Protein AF-A0A975KNN6-F1 (afdb_monomer)

Structure (mmCIF, N/CA/C/O backbone):
data_AF-A0A975KNN6-F1
#
_entry.id   AF-A0A975KNN6-F1
#
loop_
_atom_site.group_PDB
_atom_site.id
_atom_site.type_symbol
_atom_site.label_atom_id
_atom_site.label_alt_id
_atom_site.label_comp_id
_atom_site.label_asym_id
_atom_site.label_entity_id
_atom_site.label_seq_id
_atom_site.pdbx_PDB_ins_code
_atom_site.Cartn_x
_atom_site.Cartn_y
_atom_site.Cartn_z
_atom_site.occupancy
_atom_site.B_iso_or_equiv
_atom_site.auth_seq_id
_atom_site.auth_comp_id
_atom_site.auth_asym_id
_atom_site.auth_atom_id
_atom_site.pdbx_PDB_model_num
ATOM 1 N N . MET A 1 1 ? 17.067 -16.228 -7.429 1.00 57.97 1 MET A N 1
ATOM 2 C CA . MET A 1 1 ? 15.905 -15.475 -7.950 1.00 57.97 1 MET A CA 1
ATOM 3 C C . MET A 1 1 ? 16.449 -14.203 -8.574 1.00 57.97 1 MET A C 1
ATOM 5 O O . MET A 1 1 ? 17.224 -13.544 -7.900 1.00 57.97 1 MET A O 1
ATOM 9 N N . ASP A 1 2 ? 16.137 -13.901 -9.837 1.00 82.12 2 ASP A N 1
ATOM 10 C CA . ASP A 1 2 ? 16.661 -12.698 -10.505 1.00 82.12 2 ASP A CA 1
ATOM 11 C C . ASP A 1 2 ? 16.315 -11.426 -9.723 1.00 82.12 2 ASP A C 1
ATOM 13 O O . ASP A 1 2 ? 15.159 -11.240 -9.329 1.00 82.12 2 ASP A O 1
ATOM 17 N N . ASN A 1 3 ? 17.289 -10.526 -9.554 1.00 79.06 3 ASN A N 1
ATOM 18 C CA . ASN A 1 3 ? 17.106 -9.248 -8.852 1.00 79.06 3 ASN A CA 1
ATOM 19 C C . ASN A 1 3 ? 15.925 -8.438 -9.416 1.00 79.06 3 ASN A C 1
ATOM 21 O O . ASN A 1 3 ? 15.186 -7.808 -8.664 1.00 79.06 3 ASN A O 1
ATOM 25 N N . HIS A 1 4 ? 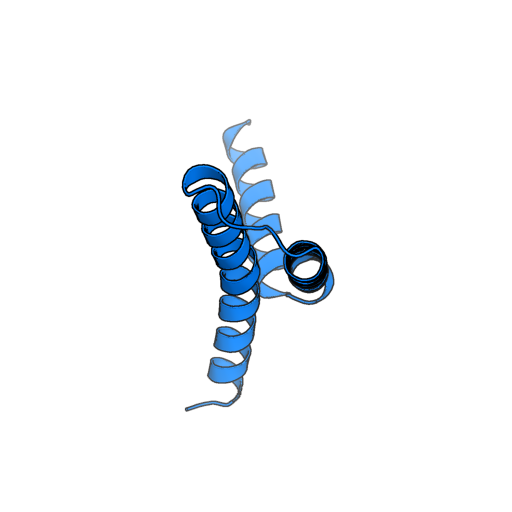15.684 -8.522 -10.727 1.00 79.00 4 HIS A N 1
ATOM 26 C CA . HIS A 1 4 ? 14.547 -7.873 -11.384 1.00 79.00 4 HIS A CA 1
ATOM 27 C C . HIS A 1 4 ? 13.187 -8.386 -10.896 1.00 79.00 4 HIS A C 1
ATOM 29 O O . HIS A 1 4 ? 12.269 -7.595 -10.685 1.00 79.00 4 HIS A O 1
ATOM 35 N N . LYS A 1 5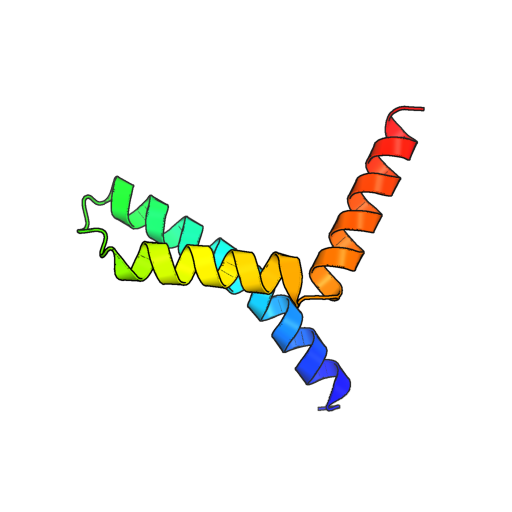 ? 13.054 -9.699 -10.664 1.00 81.62 5 LYS A N 1
ATOM 36 C CA . LYS A 1 5 ? 11.815 -10.286 -10.131 1.00 81.62 5 LYS A CA 1
ATOM 37 C C . LYS A 1 5 ? 11.581 -9.836 -8.692 1.00 81.62 5 LYS A C 1
ATOM 39 O O . LYS A 1 5 ? 10.452 -9.534 -8.325 1.00 81.62 5 LYS A O 1
ATOM 44 N N . LEU A 1 6 ? 12.644 -9.731 -7.897 1.00 83.50 6 LEU A N 1
ATOM 45 C CA . LEU A 1 6 ? 12.571 -9.292 -6.503 1.00 83.50 6 LEU A CA 1
ATOM 46 C C . LEU A 1 6 ? 12.077 -7.837 -6.394 1.00 83.50 6 LEU A C 1
ATOM 48 O O . LEU A 1 6 ? 11.152 -7.561 -5.634 1.00 83.50 6 LEU A O 1
ATOM 52 N N . ILE A 1 7 ? 12.605 -6.932 -7.224 1.00 83.31 7 ILE A N 1
ATOM 53 C CA . ILE A 1 7 ? 12.152 -5.530 -7.295 1.00 83.31 7 ILE A CA 1
ATOM 54 C C . ILE A 1 7 ? 10.677 -5.440 -7.708 1.00 83.31 7 ILE A C 1
ATOM 56 O O . ILE A 1 7 ? 9.906 -4.679 -7.123 1.00 83.31 7 ILE A O 1
ATOM 60 N N . PHE A 1 8 ? 10.251 -6.258 -8.671 1.00 83.38 8 PHE A N 1
ATOM 61 C CA . PHE A 1 8 ? 8.848 -6.321 -9.073 1.00 83.38 8 PHE A CA 1
ATOM 62 C C . PHE A 1 8 ? 7.928 -6.759 -7.920 1.00 83.38 8 PHE A C 1
ATOM 64 O O . PHE A 1 8 ? 6.891 -6.134 -7.689 1.00 83.38 8 PHE A O 1
ATOM 71 N N . TYR A 1 9 ? 8.329 -7.768 -7.138 1.00 83.75 9 TYR A N 1
ATOM 72 C CA . TYR A 1 9 ? 7.581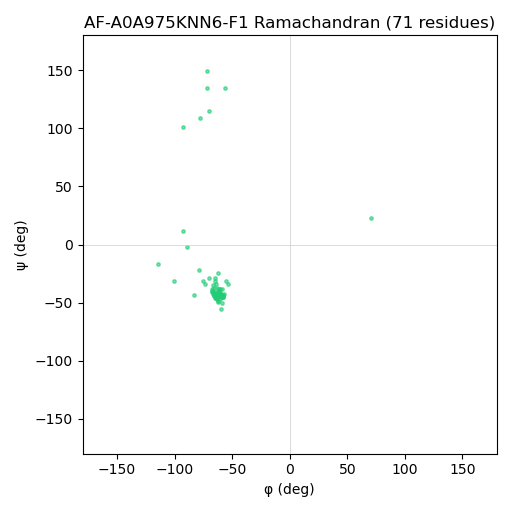 -8.175 -5.944 1.00 83.75 9 TYR A CA 1
ATOM 73 C C . TYR A 1 9 ? 7.531 -7.079 -4.875 1.00 83.75 9 TYR A C 1
ATOM 75 O O . TYR A 1 9 ? 6.484 -6.898 -4.259 1.00 83.75 9 TYR A O 1
ATOM 83 N N . ILE A 1 10 ? 8.604 -6.303 -4.686 1.00 86.06 10 ILE A N 1
ATOM 84 C CA . ILE A 1 10 ? 8.605 -5.152 -3.765 1.00 86.06 10 ILE A CA 1
ATOM 85 C C . ILE A 1 10 ? 7.563 -4.114 -4.198 1.00 86.06 10 ILE A C 1
ATOM 87 O O . ILE A 1 10 ? 6.822 -3.601 -3.361 1.00 86.06 10 ILE A O 1
ATOM 91 N N . HIS A 1 11 ? 7.445 -3.842 -5.498 1.00 84.88 11 HIS A N 1
ATOM 92 C CA . HIS A 1 11 ? 6.411 -2.946 -6.008 1.00 84.88 11 HIS A CA 1
ATOM 93 C C . HIS A 1 11 ? 4.995 -3.493 -5.782 1.00 84.88 11 HIS A C 1
ATOM 95 O O . HIS A 1 11 ? 4.121 -2.739 -5.360 1.00 84.88 11 HIS A O 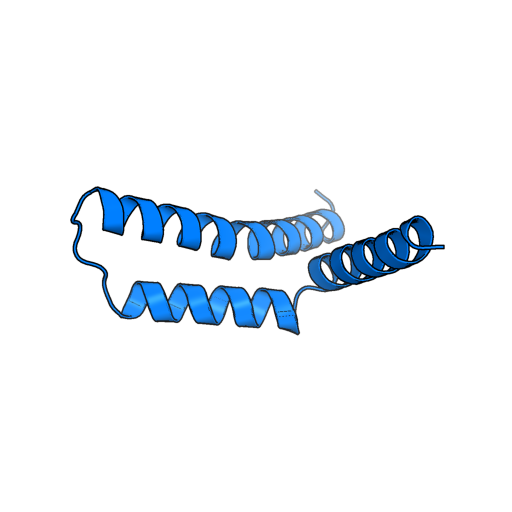1
ATOM 101 N N . ILE A 1 12 ? 4.753 -4.790 -5.985 1.00 85.69 12 ILE A N 1
ATOM 102 C CA . ILE A 1 12 ? 3.453 -5.405 -5.660 1.00 85.69 12 ILE A CA 1
ATOM 103 C C . ILE A 1 12 ? 3.137 -5.279 -4.166 1.00 85.69 12 ILE A C 1
ATOM 105 O O . ILE A 1 12 ? 2.036 -4.875 -3.792 1.00 85.69 12 ILE A O 1
ATOM 109 N N . LEU A 1 13 ? 4.108 -5.595 -3.306 1.00 86.31 13 LEU A N 1
ATOM 110 C CA . LEU A 1 13 ? 3.960 -5.491 -1.856 1.00 86.31 13 LEU A CA 1
ATOM 111 C C . LEU A 1 13 ? 3.689 -4.047 -1.428 1.00 86.31 13 LEU A C 1
ATOM 113 O O . LEU A 1 13 ? 2.831 -3.822 -0.581 1.00 86.31 13 LEU A O 1
ATOM 117 N N . GLY A 1 14 ? 4.334 -3.071 -2.068 1.00 84.25 14 GLY A N 1
ATOM 118 C CA . GLY A 1 14 ? 4.082 -1.649 -1.844 1.00 84.25 14 GLY A CA 1
ATOM 119 C C . GLY A 1 14 ? 2.661 -1.196 -2.204 1.00 84.25 14 GLY A C 1
ATOM 120 O O . GLY A 1 14 ? 2.193 -0.214 -1.641 1.00 84.25 14 GLY A O 1
ATOM 121 N N . ILE A 1 15 ? 1.960 -1.903 -3.098 1.00 87.56 15 ILE A N 1
ATOM 122 C CA . ILE A 1 15 ? 0.530 -1.674 -3.387 1.00 87.56 15 ILE A CA 1
ATOM 123 C C . ILE A 1 15 ? -0.342 -2.404 -2.360 1.00 87.56 15 ILE A C 1
ATOM 125 O O . ILE A 1 15 ? -1.310 -1.851 -1.847 1.00 87.56 15 ILE A O 1
ATOM 129 N N . CYS A 1 16 ? 0.006 -3.649 -2.036 1.00 88.31 16 CYS A N 1
ATOM 130 C CA . CYS A 1 16 ? -0.773 -4.484 -1.124 1.00 88.31 16 CYS A CA 1
ATOM 1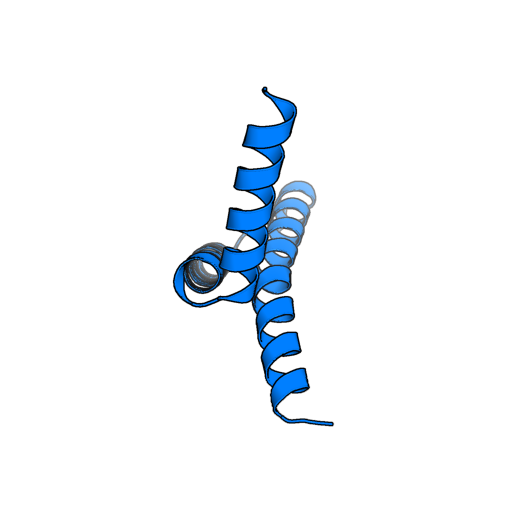31 C C . CYS A 1 16 ? -0.766 -3.949 0.319 1.00 88.31 16 CYS A C 1
ATOM 133 O O . CYS A 1 16 ? -1.769 -4.030 1.027 1.00 88.31 16 CYS A O 1
ATOM 135 N N . PHE A 1 17 ? 0.351 -3.368 0.751 1.00 87.75 17 PHE A N 1
ATOM 136 C CA . PHE A 1 17 ? 0.544 -2.863 2.106 1.00 87.75 17 PHE A CA 1
ATOM 137 C C . PHE A 1 17 ? -0.470 -1.774 2.522 1.00 87.75 17 PHE A C 1
ATOM 139 O O . PHE A 1 17 ? -1.172 -1.989 3.513 1.00 87.75 17 PHE A O 1
ATOM 146 N N . PRO A 1 18 ? -0.639 -0.650 1.791 1.00 88.50 18 PRO A N 1
ATOM 147 C CA . PRO A 1 18 ? -1.636 0.368 2.139 1.00 88.50 18 PRO A CA 1
ATOM 148 C C . PRO A 1 18 ? -3.081 -0.151 2.056 1.00 88.50 18 PRO A C 1
ATOM 150 O O . PRO A 1 18 ? -3.910 0.219 2.888 1.00 88.50 18 PRO A O 1
ATOM 153 N N . ILE A 1 19 ? -3.382 -1.051 1.113 1.00 89.25 19 ILE A N 1
ATOM 154 C CA . ILE A 1 19 ? -4.704 -1.693 0.999 1.00 89.25 19 ILE A CA 1
ATOM 155 C C . ILE A 1 19 ? -4.993 -2.544 2.242 1.00 89.25 19 ILE A C 1
ATOM 157 O O . ILE A 1 19 ? -6.061 -2.435 2.842 1.00 89.25 19 ILE A O 1
ATOM 161 N N . THR A 1 20 ? -4.021 -3.349 2.670 1.00 91.06 20 THR A N 1
ATOM 162 C CA . THR A 1 20 ? -4.145 -4.201 3.860 1.00 91.06 20 THR A CA 1
ATOM 163 C C . THR A 1 20 ? -4.299 -3.359 5.123 1.00 91.06 20 THR A C 1
ATOM 165 O O . THR A 1 20 ? -5.178 -3.633 5.934 1.00 91.06 20 THR A O 1
ATOM 168 N N . LEU A 1 21 ? -3.509 -2.289 5.268 1.00 88.69 21 LEU A N 1
ATOM 169 C CA . LEU A 1 21 ? -3.646 -1.342 6.381 1.00 88.69 21 LEU A CA 1
ATOM 170 C C . LEU A 1 21 ? -5.032 -0.701 6.431 1.00 88.69 21 LEU A C 1
ATOM 172 O O . LEU A 1 21 ? -5.584 -0.527 7.511 1.00 88.69 21 LEU A O 1
ATOM 176 N N . THR A 1 22 ? -5.606 -0.393 5.269 1.00 90.00 22 THR A N 1
ATOM 177 C CA . THR A 1 22 ? -6.964 0.151 5.176 1.00 90.00 22 THR A CA 1
ATOM 178 C C . THR A 1 22 ? -7.990 -0.860 5.686 1.00 90.00 22 THR A C 1
ATOM 180 O O . THR A 1 22 ? -8.892 -0.503 6.436 1.00 90.00 22 THR A O 1
ATOM 183 N N . TYR A 1 23 ? -7.838 -2.135 5.323 1.00 88.38 23 TYR A N 1
ATOM 184 C CA . TYR A 1 23 ? -8.708 -3.199 5.818 1.00 88.38 23 TYR A CA 1
ATOM 185 C C . TYR A 1 23 ? -8.599 -3.370 7.337 1.00 88.38 23 TYR A C 1
ATOM 187 O O . TYR A 1 23 ? -9.619 -3.402 8.020 1.00 88.38 23 TYR A O 1
ATOM 195 N N . VAL A 1 24 ? -7.373 -3.419 7.868 1.00 89.12 24 VAL A N 1
ATOM 196 C CA . VAL A 1 24 ? -7.128 -3.504 9.317 1.00 89.12 24 VAL A CA 1
ATOM 197 C C . VAL A 1 24 ? -7.752 -2.310 10.036 1.00 89.12 24 VAL A C 1
ATOM 199 O O . VAL A 1 24 ? -8.475 -2.504 11.003 1.00 89.12 24 VAL A O 1
ATOM 202 N N . PHE A 1 25 ? -7.585 -1.098 9.506 1.00 88.94 25 PHE A N 1
ATOM 203 C CA . PHE A 1 25 ? -8.203 0.109 10.052 1.00 88.94 25 PHE A CA 1
ATOM 204 C C . PHE A 1 25 ? -9.734 0.002 10.138 1.00 88.94 25 PHE A C 1
ATOM 206 O O . PHE A 1 25 ? -10.324 0.378 11.148 1.00 88.94 25 PHE A O 1
ATOM 213 N N . PHE A 1 26 ? -10.393 -0.545 9.112 1.00 90.50 26 PHE A N 1
ATOM 214 C CA . PHE A 1 26 ? -11.835 -0.787 9.171 1.00 90.50 26 PHE A CA 1
ATOM 215 C C . PHE A 1 26 ? -12.205 -1.856 10.201 1.00 90.50 26 PHE A C 1
ATOM 217 O O . PHE A 1 26 ? -13.167 -1.669 10.942 1.00 90.50 26 PHE A O 1
ATOM 224 N N . VAL A 1 27 ? -11.454 -2.956 10.278 1.00 90.94 27 VAL A N 1
ATOM 225 C CA . VAL A 1 27 ? -11.678 -3.999 11.293 1.00 90.94 27 VAL A CA 1
ATOM 226 C C . VAL A 1 27 ? -11.541 -3.423 12.702 1.00 90.94 27 VAL A C 1
ATOM 228 O O . VAL A 1 27 ? -12.392 -3.696 13.548 1.00 90.94 27 VAL A O 1
ATOM 231 N N . ASP A 1 28 ? -10.537 -2.583 12.941 1.00 88.94 28 ASP A N 1
ATOM 232 C CA . ASP A 1 28 ? -10.316 -1.914 14.224 1.00 88.94 28 ASP A CA 1
ATOM 233 C C . ASP A 1 28 ? -11.496 -0.998 14.583 1.00 88.94 28 ASP A C 1
ATOM 235 O O . ASP A 1 28 ? -11.986 -1.041 15.713 1.00 88.94 28 ASP A O 1
ATOM 239 N N . ILE A 1 29 ? -12.038 -0.253 13.607 1.00 89.56 29 ILE A N 1
ATOM 240 C CA . ILE A 1 29 ? -13.269 0.537 13.787 1.00 89.56 29 ILE A CA 1
ATOM 241 C C . ILE A 1 29 ? -14.444 -0.359 14.195 1.00 89.56 29 ILE A C 1
ATOM 243 O O . ILE A 1 29 ? -15.143 -0.053 15.160 1.00 89.56 29 ILE A O 1
ATOM 247 N N . PHE A 1 30 ? -14.680 -1.457 13.472 1.00 92.75 30 PHE A N 1
ATOM 248 C CA . PHE A 1 30 ? -15.831 -2.332 13.726 1.00 92.75 30 PHE A CA 1
ATOM 249 C C . PHE A 1 30 ? -15.716 -3.118 15.034 1.00 92.75 30 PHE A C 1
ATOM 251 O O . PHE A 1 30 ? -16.733 -3.445 15.642 1.00 92.75 30 PHE A O 1
ATOM 258 N N . THR A 1 31 ? -14.496 -3.415 15.476 1.00 92.12 31 THR A N 1
ATOM 259 C CA . THR A 1 31 ? -14.227 -4.129 16.732 1.00 92.12 31 THR A CA 1
ATOM 260 C C . THR A 1 31 ? -14.082 -3.194 17.937 1.00 92.12 31 THR A C 1
ATOM 262 O O . THR A 1 31 ? -13.937 -3.678 19.059 1.00 92.12 31 THR A O 1
ATOM 265 N N . GLY A 1 32 ? -14.161 -1.873 17.731 1.00 88.31 32 GLY A N 1
ATOM 266 C CA . GLY A 1 32 ? -14.037 -0.870 18.792 1.00 88.31 32 GLY A CA 1
ATOM 267 C C . GLY A 1 32 ? -12.620 -0.747 19.360 1.00 88.31 32 GLY A C 1
ATOM 268 O O . GLY A 1 32 ? -12.455 -0.314 20.499 1.00 88.31 32 GLY A O 1
ATOM 269 N N . GLN A 1 33 ? -11.605 -1.160 18.597 1.00 85.25 33 GLN A N 1
ATOM 270 C CA . GLN A 1 33 ? -10.197 -1.049 18.976 1.00 85.25 33 GLN A CA 1
ATOM 271 C C . GLN A 1 33 ? -9.735 0.414 18.905 1.00 85.25 33 GLN A C 1
ATOM 273 O O . GLN A 1 33 ? -10.199 1.204 18.079 1.00 85.25 33 GLN A O 1
ATOM 278 N N . GLU A 1 34 ? -8.784 0.788 19.762 1.00 84.75 34 GLU A N 1
ATOM 279 C CA . GLU A 1 34 ? -8.217 2.135 19.748 1.00 84.75 34 GLU A CA 1
ATOM 280 C C . GLU A 1 34 ? -7.341 2.361 18.511 1.00 84.75 34 GLU A C 1
ATOM 282 O O . GLU A 1 34 ? -6.256 1.793 18.355 1.00 84.75 34 GLU A O 1
ATOM 287 N N . ILE A 1 35 ? -7.785 3.272 17.650 1.00 84.50 35 ILE A N 1
ATOM 288 C CA . ILE A 1 35 ? -7.040 3.670 16.462 1.00 84.50 35 ILE A CA 1
ATOM 289 C C . ILE A 1 35 ? -5.931 4.632 16.868 1.00 84.50 35 ILE A C 1
ATOM 291 O O . ILE A 1 35 ? -6.158 5.801 17.190 1.00 84.50 35 ILE A O 1
ATOM 295 N N . ARG A 1 36 ? -4.691 4.154 16.794 1.00 85.12 36 ARG A N 1
ATOM 296 C CA . ARG A 1 36 ? -3.522 4.993 17.049 1.00 85.12 36 ARG A CA 1
ATOM 297 C C . ARG A 1 36 ? -3.314 5.985 15.894 1.00 85.12 36 ARG A C 1
ATOM 299 O O . ARG A 1 36 ? -3.288 5.564 14.737 1.00 85.12 36 ARG A O 1
ATOM 306 N N . PRO A 1 37 ? -3.042 7.275 16.170 1.00 83.06 37 PRO A N 1
ATOM 307 C CA . PRO A 1 37 ? -2.763 8.277 15.131 1.00 83.06 37 PRO A CA 1
ATOM 308 C C . PRO A 1 37 ? -1.611 7.884 14.197 1.00 83.06 37 PRO A C 1
ATOM 310 O O . PRO A 1 37 ? -1.613 8.201 13.010 1.00 83.06 37 PRO A O 1
ATOM 313 N N . VAL A 1 38 ? -0.638 7.142 14.731 1.00 85.94 38 VAL A N 1
ATOM 314 C CA . VAL A 1 38 ? 0.502 6.609 13.976 1.00 85.94 38 VAL A CA 1
ATOM 315 C C . VAL A 1 38 ? 0.043 5.678 12.848 1.00 85.94 38 VAL A C 1
ATOM 317 O O . VAL A 1 38 ? 0.591 5.745 11.752 1.00 85.94 38 VAL A O 1
ATOM 320 N N . THR A 1 39 ? -0.993 4.864 13.066 1.00 82.81 39 THR A N 1
ATOM 321 C CA . THR A 1 39 ? -1.551 3.964 12.045 1.00 82.81 39 THR A CA 1
ATOM 322 C C . THR A 1 39 ? -2.088 4.753 10.851 1.00 82.81 39 THR A C 1
ATOM 324 O O . THR A 1 39 ? -1.828 4.397 9.703 1.00 82.81 39 THR A O 1
ATOM 327 N N . ILE A 1 40 ? -2.753 5.882 11.112 1.00 86.00 40 ILE A N 1
ATOM 328 C CA . ILE A 1 40 ? -3.269 6.785 10.074 1.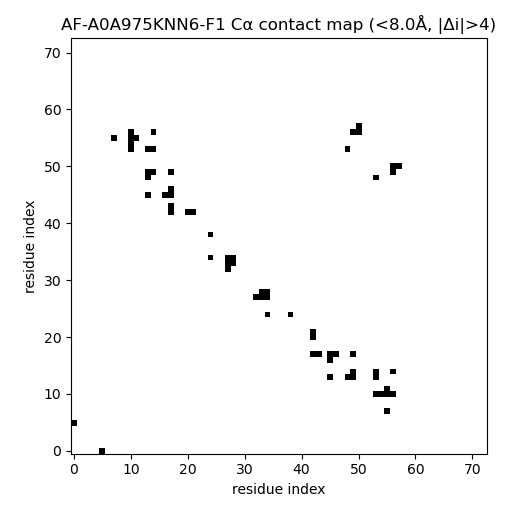00 86.00 40 ILE A CA 1
ATOM 329 C C . ILE A 1 40 ? -2.113 7.419 9.291 1.00 86.00 40 ILE A C 1
ATOM 331 O O . ILE A 1 40 ? -2.153 7.457 8.061 1.00 86.00 40 ILE A O 1
ATOM 335 N N . MET A 1 41 ? -1.056 7.86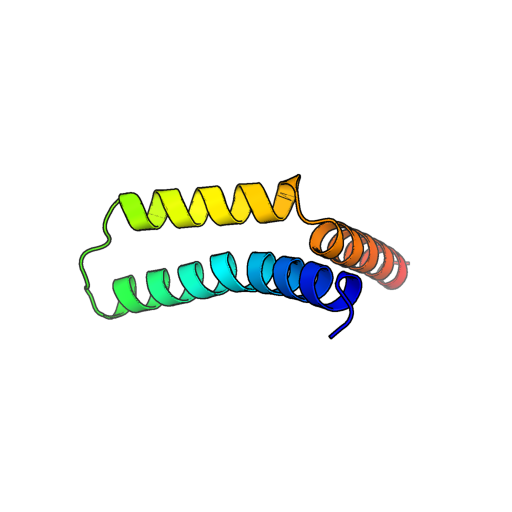8 9.980 1.00 89.31 41 MET A N 1
ATOM 336 C CA . MET A 1 41 ? 0.128 8.436 9.322 1.00 89.31 41 MET A CA 1
ATOM 337 C C . MET A 1 41 ? 0.840 7.415 8.430 1.00 89.31 41 MET A C 1
ATOM 339 O O . MET A 1 41 ? 1.184 7.736 7.294 1.00 89.31 41 MET A O 1
ATOM 343 N N . ILE A 1 42 ? 1.036 6.184 8.915 1.00 88.75 42 ILE A N 1
ATOM 344 C CA . ILE A 1 42 ? 1.673 5.104 8.145 1.00 88.75 42 ILE A CA 1
ATOM 345 C C . ILE A 1 42 ? 0.830 4.758 6.917 1.00 88.75 42 ILE A C 1
ATOM 347 O O . ILE A 1 42 ? 1.375 4.590 5.828 1.00 88.7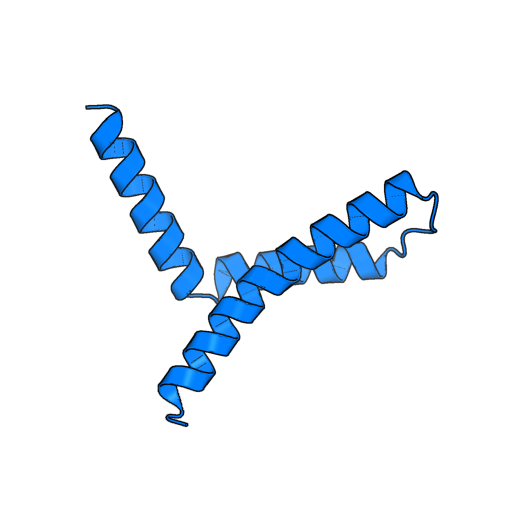5 42 ILE A O 1
ATOM 351 N N . MET A 1 43 ? -0.493 4.698 7.068 1.00 88.62 43 MET A N 1
ATOM 352 C CA . MET A 1 43 ? -1.403 4.447 5.955 1.00 88.62 43 MET A CA 1
ATOM 353 C C . MET A 1 43 ? -1.310 5.562 4.903 1.00 88.62 43 MET A C 1
ATOM 355 O O . MET A 1 43 ? -1.085 5.273 3.727 1.00 88.62 43 MET A O 1
ATOM 359 N N . ALA A 1 44 ? -1.386 6.832 5.316 1.00 88.81 44 ALA A N 1
ATOM 360 C CA . ALA A 1 44 ? -1.259 7.981 4.418 1.00 88.81 44 ALA A CA 1
ATOM 361 C C . ALA A 1 44 ? 0.098 8.007 3.694 1.00 88.81 44 ALA A C 1
ATOM 363 O O . ALA A 1 44 ? 0.157 8.222 2.482 1.00 88.81 44 ALA A O 1
ATOM 364 N N . PHE A 1 45 ? 1.186 7.728 4.414 1.00 89.50 45 PHE A N 1
ATOM 365 C CA . PHE A 1 45 ? 2.520 7.626 3.832 1.00 89.50 45 PHE A CA 1
ATOM 366 C C . PHE A 1 45 ? 2.625 6.463 2.837 1.00 89.50 45 PHE A C 1
ATOM 368 O O . PHE A 1 45 ? 3.154 6.639 1.740 1.00 89.50 45 PHE A O 1
ATOM 375 N N . GLY A 1 46 ? 2.068 5.296 3.171 1.00 87.44 46 GLY A N 1
ATOM 376 C CA . GLY A 1 46 ? 2.016 4.134 2.284 1.00 87.44 46 GLY A CA 1
ATOM 377 C C . GLY A 1 46 ? 1.299 4.439 0.968 1.00 87.44 46 GLY A C 1
ATOM 378 O O . GLY A 1 46 ? 1.818 4.118 -0.102 1.00 87.44 46 GLY A O 1
ATOM 379 N N . TYR A 1 47 ? 0.164 5.142 1.024 1.00 86.94 47 TYR A N 1
ATOM 380 C CA . TYR A 1 47 ? -0.531 5.616 -0.176 1.00 86.94 47 TYR A CA 1
ATOM 381 C C . TYR A 1 47 ? 0.287 6.645 -0.962 1.00 86.94 47 TYR A C 1
ATOM 383 O O . TYR A 1 47 ? 0.355 6.556 -2.188 1.00 86.94 47 TYR A O 1
ATOM 391 N N . ALA A 1 48 ? 0.947 7.590 -0.290 1.00 87.50 48 ALA A N 1
ATOM 392 C CA . ALA A 1 48 ? 1.796 8.576 -0.957 1.00 87.50 48 ALA A CA 1
ATOM 393 C C . ALA A 1 48 ? 2.961 7.913 -1.713 1.00 87.50 48 ALA A C 1
ATOM 395 O O . ALA A 1 48 ? 3.236 8.262 -2.862 1.00 87.50 48 ALA A O 1
ATOM 396 N N . VAL A 1 49 ? 3.612 6.919 -1.102 1.00 86.75 49 VAL A N 1
ATOM 397 C CA . VAL A 1 49 ? 4.679 6.130 -1.735 1.00 86.75 49 VAL A CA 1
ATOM 398 C C . VAL A 1 49 ? 4.132 5.305 -2.900 1.00 86.75 49 VAL A C 1
ATOM 400 O O . VAL A 1 49 ? 4.733 5.305 -3.975 1.00 86.75 49 VAL A O 1
ATOM 403 N N . MET A 1 50 ? 2.976 4.657 -2.730 1.00 87.50 50 MET A N 1
ATOM 404 C CA . MET A 1 50 ? 2.321 3.897 -3.797 1.00 87.50 50 MET A CA 1
ATOM 405 C C . MET A 1 50 ? 2.007 4.782 -5.011 1.00 87.50 50 MET A C 1
ATOM 407 O O . MET A 1 50 ? 2.297 4.393 -6.137 1.00 87.50 50 MET A O 1
ATOM 411 N N . ILE A 1 51 ? 1.465 5.981 -4.790 1.00 84.81 51 ILE A N 1
ATOM 412 C CA . ILE A 1 51 ? 1.067 6.891 -5.872 1.00 84.81 51 ILE A CA 1
ATOM 413 C C . ILE A 1 51 ? 2.272 7.568 -6.527 1.00 84.81 51 ILE A C 1
ATOM 415 O O . ILE A 1 51 ? 2.188 7.892 -7.701 1.00 84.81 51 ILE A O 1
ATOM 419 N N . LYS A 1 52 ? 3.365 7.829 -5.800 1.00 81.56 52 LYS A N 1
ATOM 420 C CA . LYS A 1 52 ? 4.474 8.654 -6.313 1.00 81.56 52 LYS A CA 1
ATOM 421 C C . LYS A 1 52 ? 5.673 7.851 -6.815 1.00 81.56 52 LYS A C 1
ATOM 423 O O . LYS A 1 52 ? 6.393 8.322 -7.689 1.00 81.56 52 LYS A O 1
ATOM 428 N N . ILE A 1 53 ? 5.937 6.687 -6.224 1.00 79.25 53 ILE A N 1
ATOM 429 C CA . ILE A 1 53 ? 7.199 5.951 -6.414 1.00 79.25 53 ILE A CA 1
ATOM 430 C C . ILE A 1 53 ? 6.971 4.619 -7.130 1.00 79.25 53 ILE A C 1
ATOM 432 O O . ILE A 1 53 ? 7.921 4.035 -7.641 1.00 79.25 53 ILE A O 1
ATOM 436 N N . ASN A 1 54 ? 5.737 4.113 -7.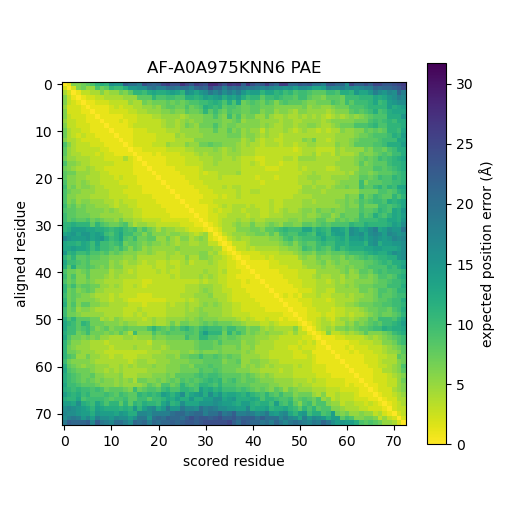195 1.00 83.31 54 ASN A N 1
ATOM 437 C CA . ASN A 1 54 ? 5.481 2.776 -7.715 1.00 83.31 54 ASN A CA 1
ATOM 438 C C . ASN A 1 54 ? 5.152 2.777 -9.224 1.00 83.31 54 ASN A C 1
ATOM 440 O O . ASN A 1 54 ? 4.007 3.043 -9.602 1.00 83.31 54 ASN A O 1
ATOM 444 N N . PRO A 1 55 ? 6.105 2.425 -10.112 1.00 83.12 55 PRO A N 1
ATOM 445 C CA . PRO A 1 55 ? 5.868 2.402 -11.554 1.00 83.12 55 PRO A CA 1
ATOM 446 C C . PRO A 1 55 ? 4.833 1.346 -11.955 1.00 83.12 55 PRO A C 1
ATOM 448 O O . PRO A 1 55 ? 4.110 1.536 -12.929 1.00 83.12 55 PRO A O 1
ATOM 451 N N . VAL A 1 56 ? 4.718 0.251 -11.194 1.00 84.06 56 VAL A N 1
ATOM 452 C CA . VAL A 1 56 ? 3.727 -0.802 -11.452 1.00 84.06 56 VAL A CA 1
ATOM 453 C C . VAL A 1 56 ? 2.317 -0.276 -11.199 1.00 84.06 56 VAL A C 1
ATOM 455 O O . VAL A 1 56 ? 1.417 -0.536 -11.996 1.00 84.06 56 VAL A O 1
ATOM 458 N N . PHE A 1 57 ? 2.128 0.511 -10.136 1.00 85.69 57 PHE A N 1
ATOM 459 C CA . PHE A 1 57 ? 0.846 1.157 -9.863 1.00 85.69 57 PHE A CA 1
ATOM 460 C C . PHE A 1 57 ? 0.459 2.126 -10.986 1.00 85.69 57 PHE A C 1
ATOM 462 O O . PHE A 1 57 ? -0.646 2.027 -11.512 1.00 85.69 57 PHE A O 1
ATOM 469 N N . HIS A 1 58 ? 1.378 3.000 -11.409 1.00 86.81 58 HIS A N 1
ATOM 470 C CA . HIS A 1 58 ? 1.140 3.913 -12.532 1.00 86.81 58 HIS A CA 1
ATOM 471 C C . HIS A 1 58 ? 0.779 3.176 -13.821 1.00 86.81 58 HIS A C 1
ATOM 473 O O . HIS A 1 58 ? -0.195 3.533 -14.479 1.00 86.81 58 HIS A O 1
ATOM 479 N N . PHE A 1 59 ? 1.514 2.112 -14.150 1.00 87.06 59 PHE A N 1
ATOM 480 C CA . PHE A 1 59 ? 1.245 1.310 -15.339 1.00 87.06 59 PHE A CA 1
ATOM 481 C C . PHE A 1 59 ? -0.159 0.690 -15.314 1.00 87.06 59 PHE A C 1
ATOM 483 O O . PHE A 1 59 ? -0.885 0.737 -16.309 1.00 87.06 59 PHE A O 1
ATOM 490 N N . LEU A 1 60 ? -0.565 0.126 -14.173 1.00 86.50 60 LEU A N 1
ATOM 491 C CA . LEU A 1 60 ? -1.905 -0.437 -13.998 1.00 86.50 60 LEU A CA 1
ATOM 492 C C . LEU A 1 60 ? -2.990 0.644 -14.063 1.00 86.50 60 LEU A C 1
ATOM 494 O O . LEU A 1 60 ? -4.025 0.435 -14.697 1.00 86.50 60 LEU A O 1
ATOM 498 N N . TRP A 1 61 ? -2.743 1.796 -13.445 1.00 86.12 61 TRP A N 1
ATOM 499 C CA . TRP A 1 61 ? -3.666 2.926 -13.410 1.00 86.12 61 TRP A CA 1
ATOM 500 C C . TRP A 1 61 ? -3.907 3.529 -14.797 1.00 86.12 61 TRP A C 1
ATOM 502 O O . TRP A 1 61 ? -5.057 3.731 -15.192 1.00 86.12 61 TRP A O 1
ATOM 512 N N . ASP A 1 62 ? -2.844 3.751 -15.568 1.00 89.62 62 ASP A N 1
ATOM 513 C CA . ASP A 1 62 ? -2.944 4.261 -16.937 1.00 89.62 62 ASP A CA 1
ATOM 514 C C . ASP A 1 62 ? -3.621 3.246 -17.858 1.00 89.62 62 ASP A C 1
ATOM 516 O O . ASP A 1 62 ? -4.486 3.609 -18.657 1.00 89.62 62 ASP A O 1
ATOM 520 N N . LYS A 1 63 ? -3.310 1.952 -17.707 1.00 89.81 63 LYS A N 1
ATOM 521 C CA . LYS A 1 63 ? -3.998 0.888 -18.449 1.00 89.81 63 LYS A CA 1
ATOM 522 C C . LYS A 1 63 ? -5.498 0.868 -18.150 1.00 89.81 63 LYS A C 1
ATOM 524 O O . LYS A 1 63 ? -6.297 0.760 -19.077 1.00 89.81 63 LYS A O 1
ATOM 529 N N . TRP A 1 64 ? -5.877 0.988 -16.879 1.00 88.19 64 TRP A N 1
ATOM 530 C CA . TRP A 1 64 ? -7.278 1.018 -16.459 1.00 88.19 64 TRP A CA 1
ATOM 531 C C . TRP A 1 64 ? -8.021 2.237 -17.015 1.00 88.19 64 TRP A C 1
ATOM 533 O O . TRP A 1 64 ? -9.097 2.081 -17.591 1.00 88.19 64 TRP A O 1
ATOM 543 N N . LYS A 1 65 ? -7.425 3.433 -16.929 1.00 88.56 65 LYS A N 1
ATOM 544 C CA . LYS A 1 65 ? -7.986 4.657 -17.526 1.00 88.56 65 LYS A CA 1
ATOM 545 C C . LYS A 1 65 ? -8.201 4.521 -19.031 1.00 88.56 65 LYS A C 1
ATOM 547 O O . LYS A 1 65 ? -9.260 4.887 -19.538 1.00 88.56 65 LYS A O 1
ATOM 552 N N . ASN A 1 66 ? -7.213 3.978 -19.737 1.00 87.00 66 ASN A N 1
ATOM 553 C CA . ASN A 1 66 ? -7.290 3.788 -21.181 1.00 87.00 66 ASN A CA 1
ATOM 554 C C . ASN A 1 66 ? -8.379 2.774 -21.574 1.00 87.00 66 ASN A C 1
ATOM 556 O O . ASN A 1 66 ? -9.079 2.990 -22.564 1.00 87.00 66 ASN A O 1
ATOM 560 N N . ASP A 1 67 ? -8.568 1.701 -20.799 1.00 87.69 67 ASP A N 1
ATOM 561 C CA . ASP A 1 67 ? -9.652 0.733 -21.034 1.00 87.69 67 ASP A CA 1
ATOM 562 C C . ASP A 1 67 ? -11.040 1.345 -20.780 1.00 87.69 67 ASP A C 1
ATOM 564 O O . ASP A 1 67 ? -11.962 1.157 -21.574 1.00 87.69 67 ASP A O 1
ATOM 568 N N . LEU A 1 68 ? -11.174 2.159 -19.728 1.00 83.56 68 LEU A N 1
ATOM 569 C CA . LEU A 1 68 ? -12.392 2.923 -19.431 1.00 83.56 68 LEU A CA 1
ATOM 570 C C . LEU A 1 68 ? -12.794 3.848 -20.586 1.00 83.56 68 LEU A C 1
ATOM 572 O O . LEU A 1 68 ? -13.957 3.874 -20.985 1.00 83.56 68 LEU A O 1
ATOM 576 N N . MET A 1 69 ? -11.827 4.562 -21.164 1.00 78.81 69 MET A N 1
ATOM 577 C CA . MET A 1 69 ? -12.052 5.426 -22.329 1.00 78.81 69 MET A CA 1
ATOM 578 C C . MET A 1 69 ? -12.470 4.632 -23.574 1.00 78.81 69 MET A C 1
ATOM 580 O O . MET A 1 69 ? -13.234 5.134 -24.394 1.00 78.81 69 MET A O 1
ATOM 584 N N . ARG A 1 70 ? -12.001 3.386 -23.714 1.00 79.06 70 ARG A N 1
ATOM 585 C CA . ARG A 1 70 ? -12.387 2.483 -24.808 1.00 79.06 70 ARG A CA 1
ATOM 586 C C . ARG A 1 70 ? -13.800 1.923 -24.665 1.00 79.06 70 ARG A C 1
ATOM 588 O O . ARG A 1 70 ? -14.429 1.676 -25.683 1.00 79.06 70 ARG A O 1
ATOM 595 N N . LYS A 1 71 ? -14.274 1.676 -23.440 1.00 72.69 71 LYS A N 1
ATOM 596 C CA . LYS A 1 71 ? -15.627 1.145 -23.185 1.00 72.69 71 LYS A CA 1
ATOM 597 C C . LYS A 1 71 ? -16.730 2.200 -23.282 1.00 72.69 71 LYS A C 1
ATOM 599 O O . LYS A 1 71 ? -17.879 1.838 -23.491 1.00 72.69 71 LYS A O 1
ATOM 604 N N . ASN A 1 72 ? -16.381 3.476 -23.127 1.00 68.56 72 ASN A N 1
ATOM 605 C CA . ASN A 1 72 ? -17.309 4.608 -23.221 1.00 68.56 72 ASN A CA 1
ATOM 606 C C . ASN A 1 72 ? -17.394 5.221 -24.636 1.00 68.56 72 ASN A C 1
ATOM 608 O O . ASN A 1 72 ? -17.944 6.311 -24.788 1.00 68.56 72 ASN A O 1
ATOM 612 N N . LYS A 1 73 ? -16.831 4.556 -25.651 1.00 55.94 73 LYS A N 1
ATOM 613 C CA . LYS A 1 73 ? -16.859 4.960 -27.061 1.00 55.94 73 LYS A CA 1
ATOM 614 C C . LYS A 1 73 ? -17.579 3.901 -27.884 1.00 55.94 73 LYS A C 1
ATOM 616 O O . LYS A 1 73 ? -18.309 4.306 -28.810 1.00 55.94 73 LYS A O 1
#

Solvent-accessible surface area (backbone atoms only — not comparable to full-atom values): 4132 Å² total; per-residue (Å²): 129,61,69,70,59,54,54,51,50,52,49,52,48,46,53,50,48,30,55,49,47,52,52,50,53,51,51,32,59,78,70,68,49,86,79,53,70,64,58,56,52,52,35,54,48,34,46,51,46,31,76,72,69,29,66,66,52,51,54,52,50,52,52,50,53,53,50,53,59,61,74,77,107

Radius of gyration: 15.82 Å; Cα contacts (8 Å, |Δi|>4): 33; chains: 1; bounding box: 34×24×47 Å

pLDDT: mean 85.04, std 6.23, range [55.94, 92.75]

Sequence (73 aa):
MDNHKLIFYIHILGICFPITLTYVFFVDIFTGQEIRPVTIMIMAFGYAVMIKINPVFHFLWDKWKNDLMRKNK

Foldseek 3Di:
DDPVVVVVVVLVCLVVVLVVLVVVVVVCVVVVHDDDVVSVVVSVVSVVCNVPPRVVSVVVVVVVVVVVVVVVD

Mean predicted aligned error: 6.47 Å

Secondary structure (DSSP, 8-state):
--HHHHHHHHHHHHHHHHHHHHHHHHHHHHHT----HHHHHHHHHHHHHHHHH-HHHHHHHHHHHHHHHHHT-